Protein AF-A0A5S9MAC9-F1 (afdb_monomer_lite)

Radius of gyration: 20.01 Å; chains: 1; bounding box: 43×22×54 Å

Foldseek 3Di:
DDDDDDDQWDQDPVRAIDDPNHGPVVVCVVPNPDDDDDRCVVVVVVVVVVVVVVVVCVVPPDDDDDD

Organism: Bacillus safensis (NCBI:txid561879)

Structure (mmCIF, N/CA/C/O backbone):
data_AF-A0A5S9MAC9-F1
#
_entry.id   AF-A0A5S9MAC9-F1
#
loop_
_atom_site.group_PDB
_atom_site.id
_atom_site.type_symbol
_atom_site.label_atom_id
_atom_site.label_alt_id
_atom_site.label_comp_id
_atom_site.label_asym_id
_atom_site.label_entity_id
_atom_site.label_seq_id
_atom_site.pdbx_PDB_ins_code
_atom_site.Cartn_x
_atom_site.Cartn_y
_atom_site.Cartn_z
_atom_site.occupancy
_atom_site.B_iso_or_equiv
_atom_site.auth_seq_id
_atom_site.auth_comp_id
_atom_site.auth_asym_id
_atom_site.auth_atom_id
_atom_site.pdbx_PDB_model_num
ATOM 1 N N . MET A 1 1 ? 1.984 -16.599 12.428 1.00 41.59 1 MET A N 1
ATOM 2 C CA . MET A 1 1 ? 1.365 -16.103 11.183 1.00 41.59 1 MET A CA 1
ATOM 3 C C . MET A 1 1 ? 2.265 -15.002 10.650 1.00 41.59 1 MET A C 1
ATOM 5 O O . MET A 1 1 ? 2.319 -13.942 11.255 1.00 41.59 1 MET A O 1
ATOM 9 N N . THR A 1 2 ? 3.078 -15.295 9.639 1.00 47.91 2 THR A N 1
ATOM 10 C CA . THR A 1 2 ? 4.150 -14.392 9.189 1.00 47.91 2 THR A CA 1
ATOM 11 C C . THR A 1 2 ? 3.618 -13.491 8.081 1.00 47.91 2 THR A C 1
ATOM 13 O O . THR A 1 2 ? 3.182 -13.987 7.044 1.00 47.91 2 THR A O 1
ATOM 16 N N . LEU A 1 3 ? 3.625 -12.177 8.302 1.00 61.97 3 LEU A N 1
ATOM 17 C CA . LEU A 1 3 ? 3.273 -11.193 7.282 1.00 61.97 3 LEU A CA 1
ATOM 18 C C . LEU A 1 3 ? 4.486 -11.007 6.359 1.00 61.97 3 LEU A C 1
ATOM 20 O O . LEU A 1 3 ? 5.526 -10.515 6.792 1.00 61.97 3 LEU A O 1
ATOM 24 N N . TYR A 1 4 ? 4.383 -11.430 5.100 1.00 63.25 4 TYR A N 1
ATOM 25 C CA . TYR A 1 4 ? 5.467 -11.265 4.130 1.00 63.25 4 TYR A CA 1
ATOM 26 C C . TYR A 1 4 ? 5.337 -9.921 3.405 1.00 63.25 4 TYR A C 1
ATOM 28 O O . TYR A 1 4 ? 4.525 -9.767 2.490 1.00 63.25 4 TYR A O 1
ATOM 36 N N . LEU A 1 5 ? 6.158 -8.953 3.809 1.00 67.62 5 LEU A N 1
ATOM 37 C CA . LEU A 1 5 ? 6.265 -7.650 3.153 1.00 67.62 5 LEU A CA 1
ATOM 38 C C . LEU A 1 5 ? 7.062 -7.796 1.848 1.00 67.62 5 LEU A C 1
ATOM 40 O O . LEU A 1 5 ? 8.185 -8.295 1.852 1.00 67.62 5 LEU A O 1
ATOM 44 N N . HIS A 1 6 ? 6.481 -7.367 0.729 1.00 65.81 6 HIS A N 1
ATOM 45 C CA . HIS A 1 6 ? 7.111 -7.407 -0.592 1.00 65.81 6 HIS A CA 1
ATOM 46 C C . HIS A 1 6 ? 7.085 -6.015 -1.232 1.00 65.81 6 HIS A C 1
ATOM 48 O O . HIS A 1 6 ? 6.108 -5.286 -1.093 1.00 65.81 6 HIS A O 1
ATOM 54 N N . GLY A 1 7 ? 8.121 -5.664 -1.999 1.00 67.38 7 GLY A N 1
ATOM 55 C CA . GLY A 1 7 ? 8.141 -4.417 -2.772 1.00 67.38 7 GLY A CA 1
ATOM 56 C C . GLY A 1 7 ? 8.374 -3.175 -1.907 1.00 67.38 7 GLY A C 1
ATOM 57 O O . GLY A 1 7 ? 9.358 -3.126 -1.176 1.00 67.38 7 GLY A O 1
ATOM 58 N N . THR A 1 8 ? 7.503 -2.168 -2.033 1.00 72.31 8 THR A N 1
ATOM 59 C CA . THR A 1 8 ? 7.583 -0.891 -1.292 1.00 72.31 8 THR A CA 1
ATOM 60 C C . THR A 1 8 ? 6.837 -0.912 0.046 1.00 72.31 8 THR A C 1
ATOM 62 O O . THR A 1 8 ? 6.743 0.117 0.712 1.00 72.31 8 THR A O 1
ATOM 65 N N . CYS A 1 9 ? 6.303 -2.069 0.449 1.00 76.62 9 CYS A N 1
ATOM 66 C CA . CYS A 1 9 ? 5.559 -2.202 1.693 1.00 76.62 9 CYS A CA 1
ATOM 67 C C . CYS A 1 9 ? 6.490 -2.075 2.906 1.00 76.62 9 CYS A C 1
ATOM 69 O O . CYS A 1 9 ? 7.448 -2.840 3.043 1.00 76.62 9 CYS A O 1
ATOM 71 N N . ARG A 1 10 ? 6.183 -1.141 3.806 1.00 78.69 10 ARG A N 1
ATOM 72 C CA . ARG A 1 10 ? 6.949 -0.864 5.028 1.00 78.69 10 ARG A CA 1
ATOM 73 C C . ARG A 1 10 ? 6.000 -0.733 6.218 1.00 78.69 10 ARG A C 1
ATOM 75 O O . ARG A 1 10 ? 4.817 -0.492 6.043 1.00 78.69 10 ARG A O 1
ATOM 82 N N . GLN A 1 11 ? 6.510 -0.913 7.432 1.00 81.25 11 GLN A N 1
ATOM 83 C CA . GLN A 1 11 ? 5.791 -0.532 8.644 1.00 81.25 11 GLN A CA 1
ATOM 84 C C . GLN A 1 11 ? 6.149 0.913 9.023 1.00 81.25 11 GLN A C 1
ATOM 86 O O . GLN A 1 11 ? 7.338 1.243 9.109 1.00 81.25 11 GLN A O 1
ATOM 91 N N . ASN A 1 12 ? 5.146 1.770 9.207 1.00 81.88 12 ASN A N 1
ATOM 92 C CA . ASN A 1 12 ? 5.365 3.158 9.619 1.00 81.88 12 ASN A CA 1
ATOM 93 C C . ASN A 1 12 ? 5.695 3.262 11.123 1.00 81.88 12 ASN A C 1
ATOM 95 O O . ASN A 1 12 ? 5.686 2.268 11.850 1.00 81.88 12 ASN A O 1
ATOM 99 N N . GLU A 1 13 ? 5.990 4.473 11.602 1.00 81.75 13 GLU A N 1
ATOM 100 C CA . GLU A 1 13 ? 6.353 4.734 13.009 1.00 81.75 13 GLU A CA 1
ATOM 101 C C . GLU A 1 13 ? 5.225 4.416 14.005 1.00 81.75 13 GLU A C 1
ATOM 103 O O . GLU A 1 13 ? 5.484 4.177 15.182 1.00 81.75 13 GLU A O 1
ATOM 108 N N . LEU A 1 14 ? 3.980 4.359 13.524 1.00 80.12 14 LEU A N 1
ATOM 109 C CA . LEU A 1 14 ? 2.787 4.012 14.299 1.00 80.12 14 LEU A CA 1
ATOM 110 C C . LEU A 1 14 ? 2.510 2.499 14.309 1.00 80.12 14 LEU A C 1
ATOM 112 O O . LEU A 1 14 ? 1.575 2.041 14.958 1.00 80.12 14 LEU A O 1
ATOM 116 N N . GLY A 1 15 ? 3.319 1.704 13.603 1.00 82.06 15 GLY A N 1
ATOM 117 C CA . GLY A 1 15 ? 3.161 0.257 13.525 1.00 82.06 15 GLY A CA 1
ATOM 118 C C . GLY A 1 15 ? 2.160 -0.220 12.468 1.00 82.06 15 GLY A C 1
ATOM 119 O O . GLY A 1 15 ? 1.894 -1.421 12.403 1.00 82.06 15 GLY A O 1
ATOM 120 N N . HIS A 1 16 ? 1.629 0.669 11.629 1.00 85.44 16 HIS A N 1
ATOM 121 C CA . HIS A 1 16 ? 0.696 0.327 10.557 1.00 85.44 16 HIS A CA 1
ATOM 122 C C . HIS A 1 16 ? 1.428 -0.092 9.278 1.00 85.44 16 HIS A C 1
ATOM 124 O O . HIS A 1 16 ? 2.587 0.266 9.047 1.00 85.44 16 HIS A O 1
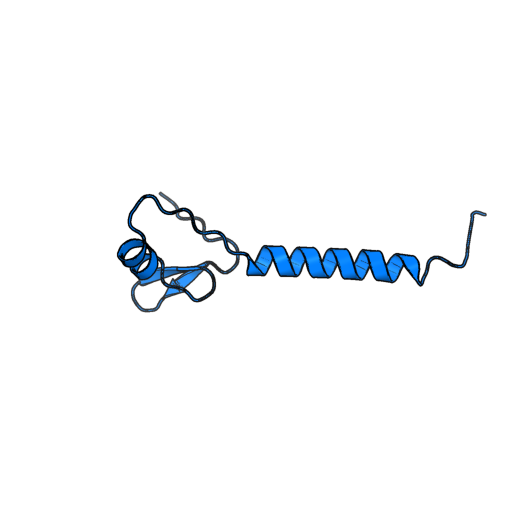ATOM 130 N N . LEU A 1 17 ? 0.731 -0.849 8.427 1.00 84.19 17 LEU A N 1
ATOM 131 C CA . LEU A 1 17 ? 1.228 -1.212 7.105 1.00 84.19 17 LEU A CA 1
ATOM 132 C C . LEU A 1 17 ? 1.129 -0.004 6.168 1.00 84.19 17 LEU A C 1
ATOM 134 O O . LEU A 1 17 ? 0.045 0.507 5.921 1.00 84.19 17 LEU A O 1
ATOM 138 N N . GLU A 1 18 ? 2.253 0.401 5.604 1.00 85.31 18 GLU A N 1
ATOM 139 C CA . GLU A 1 18 ? 2.359 1.429 4.579 1.00 85.31 18 GLU A CA 1
ATOM 140 C C . GLU A 1 18 ? 2.669 0.767 3.231 1.00 85.31 18 GLU A C 1
ATOM 142 O O . GLU A 1 18 ? 3.561 -0.079 3.135 1.00 85.31 18 GLU A O 1
ATOM 147 N N . ILE A 1 19 ? 1.933 1.140 2.183 1.00 83.75 19 ILE A N 1
ATOM 148 C CA . ILE A 1 19 ? 2.093 0.619 0.820 1.00 83.75 19 ILE A CA 1
ATOM 149 C C . ILE A 1 19 ? 2.375 1.804 -0.103 1.00 83.75 19 ILE A C 1
ATOM 151 O O . ILE A 1 19 ? 1.514 2.658 -0.304 1.00 83.75 19 ILE A O 1
ATOM 155 N N . GLY A 1 20 ? 3.586 1.879 -0.662 1.00 77.88 20 GLY A N 1
ATOM 156 C CA . GLY A 1 20 ? 3.957 2.932 -1.613 1.00 77.88 20 GLY A CA 1
ATOM 157 C C . GLY A 1 20 ? 3.874 4.364 -1.064 1.00 77.88 20 GLY A C 1
ATOM 158 O O . GLY A 1 20 ? 3.639 5.285 -1.845 1.00 77.88 20 GLY A O 1
ATOM 159 N N . GLY A 1 21 ? 4.040 4.563 0.250 1.00 79.94 21 GLY A N 1
ATOM 160 C CA . GLY A 1 21 ? 3.905 5.874 0.898 1.00 79.94 21 GLY A CA 1
ATOM 161 C C . GLY A 1 21 ? 2.524 6.166 1.494 1.00 79.94 21 GLY A C 1
ATOM 162 O O . GLY A 1 21 ? 2.314 7.265 2.000 1.00 79.94 21 GLY A O 1
ATOM 163 N N . VAL A 1 22 ? 1.570 5.231 1.405 1.00 82.12 22 VAL A N 1
ATOM 164 C CA . VAL A 1 22 ? 0.187 5.419 1.876 1.00 82.12 22 VAL A CA 1
ATOM 165 C C . VAL A 1 22 ? -0.144 4.433 2.993 1.00 82.12 22 VAL A C 1
ATOM 167 O O . VAL A 1 22 ? 0.120 3.237 2.871 1.00 82.12 22 VAL A O 1
ATOM 170 N N . ASP A 1 23 ? -0.751 4.934 4.069 1.00 87.44 23 ASP A N 1
ATOM 171 C CA . ASP A 1 23 ? -1.160 4.142 5.229 1.00 87.44 23 ASP A CA 1
ATOM 172 C C . ASP A 1 23 ? -2.373 3.243 4.923 1.00 87.44 23 ASP A C 1
ATOM 174 O O . ASP A 1 23 ? -3.404 3.693 4.412 1.00 87.44 23 ASP A O 1
ATOM 178 N N . ALA A 1 24 ? -2.262 1.953 5.244 1.00 86.31 24 ALA A N 1
ATOM 179 C CA . ALA A 1 24 ? -3.308 0.970 4.978 1.00 86.31 24 ALA A CA 1
ATOM 180 C C . ALA A 1 24 ? -4.547 1.155 5.867 1.00 86.31 24 ALA A C 1
ATOM 182 O O . ALA A 1 24 ? -5.646 0.808 5.433 1.00 86.31 24 ALA A O 1
ATOM 183 N N . VAL A 1 25 ? -4.398 1.706 7.079 1.00 87.19 25 VAL A N 1
ATOM 184 C CA . VAL A 1 25 ? -5.539 1.985 7.966 1.00 87.19 25 VAL A CA 1
ATOM 185 C C . VAL A 1 25 ? -6.335 3.159 7.412 1.00 87.19 25 VAL A C 1
ATOM 187 O O . VAL A 1 25 ? -7.544 3.033 7.242 1.00 87.19 25 VAL A O 1
ATOM 190 N N . SER A 1 26 ? -5.664 4.234 6.988 1.00 86.75 26 SER A N 1
ATOM 191 C CA . SER A 1 26 ? -6.328 5.348 6.296 1.00 86.75 26 SER A CA 1
ATOM 192 C C . SER A 1 26 ? -7.083 4.896 5.037 1.00 86.75 26 SER A C 1
ATOM 194 O O . SER A 1 26 ? -8.177 5.386 4.749 1.00 86.75 26 SER A O 1
ATOM 196 N N . LEU A 1 27 ? -6.539 3.929 4.287 1.00 86.69 27 LEU A N 1
ATOM 197 C CA . LEU A 1 27 ? -7.228 3.348 3.130 1.00 86.69 27 LEU A CA 1
ATOM 198 C C . LEU A 1 27 ? -8.480 2.557 3.535 1.00 86.69 27 LEU A C 1
ATOM 200 O O . LEU A 1 27 ? -9.516 2.689 2.883 1.00 86.69 27 LEU A O 1
ATOM 204 N N . ALA A 1 28 ? -8.409 1.770 4.609 1.00 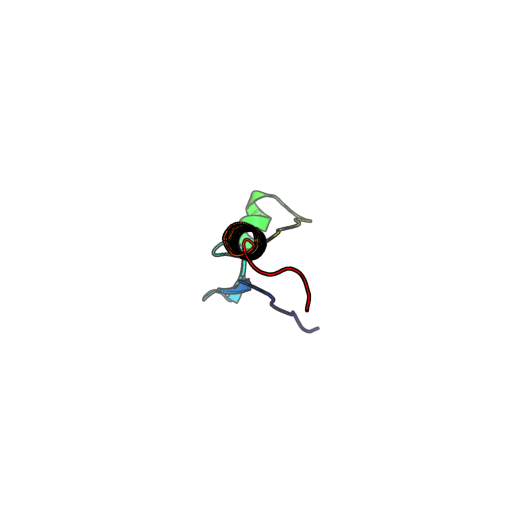88.25 28 ALA A N 1
ATOM 205 C CA . ALA A 1 28 ? -9.554 1.025 5.127 1.00 88.25 28 ALA A CA 1
ATOM 206 C C . ALA A 1 28 ? -10.659 1.952 5.662 1.00 88.25 28 ALA A C 1
ATOM 208 O O . ALA A 1 28 ? -11.837 1.683 5.439 1.00 88.25 28 ALA A O 1
ATOM 209 N N . GLU A 1 29 ? -10.294 3.058 6.314 1.00 88.50 29 GLU A N 1
ATOM 210 C CA . GLU A 1 29 ? -11.244 4.079 6.774 1.00 88.50 29 GLU A CA 1
ATOM 211 C C . GLU A 1 29 ? -11.928 4.794 5.603 1.00 88.50 29 GLU A C 1
ATOM 213 O O . GLU A 1 29 ? -13.128 5.055 5.647 1.00 88.50 29 GLU A O 1
ATOM 218 N N . THR A 1 30 ? -11.180 5.076 4.533 1.00 88.56 30 THR A N 1
ATOM 219 C CA . THR A 1 30 ? -11.696 5.814 3.371 1.00 88.56 30 THR A CA 1
ATOM 220 C C . THR A 1 30 ? -12.587 4.951 2.473 1.00 88.56 30 THR A C 1
ATOM 222 O O . THR A 1 30 ? -13.605 5.429 1.976 1.00 88.56 30 THR A O 1
ATOM 225 N N . TYR A 1 31 ? -12.204 3.693 2.229 1.00 86.44 31 TYR A N 1
ATOM 226 C CA . TYR A 1 31 ? -12.832 2.838 1.211 1.00 86.44 31 TYR A CA 1
ATOM 227 C C . TYR A 1 31 ? -13.578 1.620 1.776 1.00 86.44 31 TYR A C 1
ATOM 229 O O . TYR A 1 31 ? -14.260 0.922 1.025 1.00 86.44 31 TYR A O 1
ATOM 237 N N . GLY A 1 32 ? -13.487 1.364 3.083 1.00 86.44 32 GLY A N 1
ATOM 238 C CA . GLY A 1 32 ? -14.090 0.198 3.726 1.00 86.44 32 G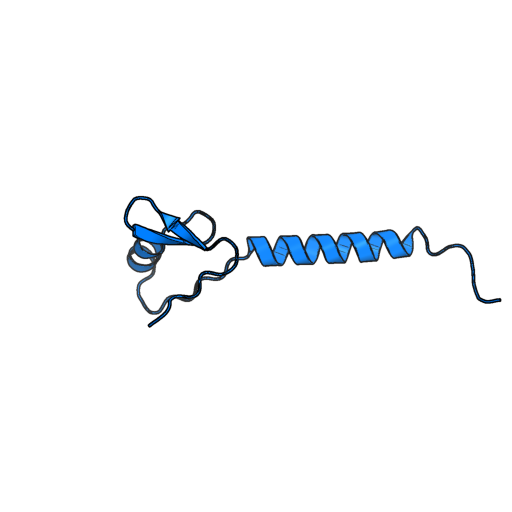LY A CA 1
ATOM 239 C C . GLY A 1 32 ? -13.328 -1.105 3.459 1.00 86.44 32 GLY A C 1
ATOM 240 O O . GLY A 1 32 ? -12.254 -1.123 2.859 1.00 86.44 32 GLY A O 1
ATOM 241 N N . THR A 1 33 ? -13.876 -2.227 3.935 1.00 86.88 33 THR A N 1
ATOM 242 C CA . THR A 1 33 ? -13.286 -3.565 3.767 1.00 86.88 33 THR A CA 1
ATOM 243 C C . THR A 1 33 ? -14.298 -4.552 3.172 1.00 86.88 33 THR A C 1
ATOM 245 O O . THR A 1 33 ? -15.492 -4.438 3.456 1.00 86.88 33 THR A O 1
ATOM 248 N N . PRO A 1 34 ? -13.857 -5.533 2.354 1.00 82.75 34 PRO A N 1
ATOM 249 C CA . PRO A 1 34 ? -12.476 -5.816 1.945 1.00 82.75 34 PRO A CA 1
ATOM 250 C C . PRO A 1 34 ? -11.968 -4.892 0.821 1.00 82.75 34 PRO A C 1
ATOM 252 O O . PRO A 1 34 ? -12.668 -4.643 -0.156 1.00 82.75 34 PRO A O 1
ATOM 255 N N . LEU A 1 35 ? -10.716 -4.438 0.943 1.00 82.31 35 LEU A N 1
ATOM 256 C CA . LEU A 1 35 ? -10.040 -3.575 -0.031 1.00 82.31 35 LEU A CA 1
ATOM 257 C C . LEU A 1 35 ? -8.819 -4.289 -0.623 1.00 82.31 35 LEU A C 1
ATOM 259 O O . LEU A 1 35 ? -7.979 -4.807 0.111 1.00 82.31 35 LEU A O 1
ATOM 263 N N . TYR A 1 36 ? -8.694 -4.269 -1.951 1.00 81.62 36 TYR A N 1
ATOM 264 C CA . TYR A 1 36 ? -7.507 -4.746 -2.661 1.00 81.62 36 TYR A CA 1
ATOM 265 C C . TYR A 1 36 ? -6.674 -3.556 -3.136 1.00 81.62 36 TYR A C 1
ATOM 267 O O . TYR A 1 36 ? -7.138 -2.749 -3.940 1.00 81.62 36 TYR A O 1
ATOM 275 N N . VAL A 1 37 ? -5.434 -3.464 -2.657 1.00 80.00 37 VAL A N 1
ATOM 276 C CA . VAL A 1 37 ? -4.503 -2.378 -2.987 1.00 80.00 37 VAL A CA 1
ATOM 277 C C . VAL A 1 37 ? -3.331 -2.951 -3.776 1.00 80.00 37 VAL A C 1
ATOM 279 O O . VAL A 1 37 ? -2.685 -3.900 -3.334 1.00 80.00 37 VAL A O 1
ATOM 282 N N . TYR A 1 38 ? -3.048 -2.371 -4.942 1.00 77.69 38 TYR A N 1
ATOM 283 C CA . TYR A 1 38 ? -1.928 -2.763 -5.798 1.00 77.69 38 TYR A CA 1
ATOM 284 C C . TYR A 1 38 ? -0.890 -1.640 -5.876 1.00 77.69 38 TYR A C 1
ATOM 286 O O . TYR A 1 38 ? -1.223 -0.507 -6.221 1.00 77.69 38 TYR A O 1
ATOM 294 N N . ASP A 1 39 ? 0.382 -1.964 -5.637 1.00 76.50 39 ASP A N 1
ATOM 295 C CA . ASP A 1 39 ? 1.496 -1.042 -5.879 1.00 76.50 39 ASP A CA 1
ATOM 296 C C . ASP A 1 39 ? 1.829 -0.981 -7.383 1.00 76.50 39 ASP A C 1
ATOM 298 O O . ASP A 1 39 ? 2.478 -1.861 -7.958 1.00 76.50 39 ASP A O 1
ATOM 302 N N . VAL A 1 40 ? 1.372 0.088 -8.039 1.00 76.62 40 VAL A N 1
ATOM 303 C CA . VAL A 1 40 ? 1.577 0.315 -9.479 1.00 76.62 40 VAL A CA 1
ATOM 304 C C . VAL A 1 40 ? 2.982 0.855 -9.786 1.00 76.62 40 VAL A C 1
ATOM 306 O O . VAL A 1 40 ? 3.436 0.775 -10.934 1.00 76.62 40 VAL A O 1
ATOM 309 N N . ALA A 1 41 ? 3.704 1.392 -8.796 1.00 72.44 41 ALA A N 1
ATOM 310 C CA . ALA A 1 41 ? 5.012 2.008 -9.015 1.00 72.44 41 ALA A CA 1
ATOM 311 C C . ALA A 1 41 ? 6.036 0.966 -9.482 1.00 72.44 41 ALA A C 1
ATOM 313 O O . ALA A 1 41 ? 6.704 1.160 -10.505 1.00 72.44 41 ALA A O 1
ATOM 314 N N . LEU A 1 42 ? 6.072 -0.189 -8.812 1.00 68.88 42 LEU A N 1
ATOM 315 C CA . LEU A 1 42 ? 6.953 -1.303 -9.166 1.00 68.88 42 LEU A CA 1
ATOM 316 C C . LEU A 1 42 ? 6.634 -1.883 -10.555 1.00 68.88 42 LEU A C 1
ATOM 318 O O . LEU A 1 42 ? 7.536 -2.203 -11.335 1.00 68.88 42 LEU A O 1
ATOM 322 N N . ILE A 1 43 ? 5.346 -1.987 -10.894 1.00 71.81 43 ILE A N 1
ATOM 323 C CA . ILE A 1 43 ? 4.886 -2.493 -12.196 1.00 71.81 43 ILE A CA 1
ATOM 324 C C . ILE A 1 43 ? 5.358 -1.559 -13.317 1.00 71.81 43 ILE A C 1
ATOM 326 O O . ILE A 1 43 ? 5.926 -2.006 -14.318 1.00 71.81 43 ILE A O 1
ATOM 330 N N . ARG A 1 44 ? 5.191 -0.245 -13.129 1.00 73.88 44 ARG A N 1
ATOM 331 C CA . ARG A 1 44 ? 5.632 0.773 -14.090 1.00 73.88 44 ARG A CA 1
ATOM 332 C C . ARG A 1 44 ? 7.146 0.806 -14.260 1.00 73.88 44 ARG A C 1
ATOM 334 O O . ARG A 1 44 ? 7.616 0.959 -15.387 1.00 73.88 44 ARG A O 1
ATOM 341 N N . GLU A 1 45 ? 7.917 0.661 -13.186 1.00 73.12 45 GLU A N 1
ATOM 342 C CA . GLU A 1 45 ? 9.380 0.635 -13.270 1.00 73.12 45 GLU A CA 1
ATOM 343 C C . GLU A 1 45 ? 9.871 -0.570 -14.089 1.00 73.12 45 GLU A C 1
ATOM 345 O O . GLU A 1 45 ? 10.692 -0.420 -15.000 1.00 73.12 45 GLU A O 1
ATOM 350 N N . ARG A 1 46 ? 9.312 -1.759 -13.830 1.00 71.62 46 ARG A N 1
ATOM 351 C CA . ARG A 1 46 ? 9.620 -2.978 -14.592 1.00 71.62 46 ARG A CA 1
ATOM 352 C C . ARG A 1 46 ? 9.240 -2.833 -16.069 1.00 71.62 46 ARG A C 1
ATOM 354 O O . ARG A 1 46 ? 10.057 -3.146 -16.936 1.00 71.62 46 ARG A O 1
ATOM 361 N N . ALA A 1 47 ? 8.063 -2.278 -16.366 1.00 73.25 47 ALA A N 1
ATOM 362 C CA . ALA A 1 47 ? 7.621 -2.016 -17.737 1.00 73.25 47 ALA A CA 1
ATOM 363 C C . ALA A 1 47 ? 8.523 -1.003 -18.469 1.00 73.25 47 ALA A C 1
ATOM 365 O O . ALA A 1 47 ? 8.851 -1.198 -19.643 1.00 73.25 47 ALA A O 1
ATOM 366 N N . LYS A 1 48 ? 8.990 0.050 -17.781 1.00 73.31 48 LYS A N 1
ATOM 367 C CA . LYS A 1 48 ? 9.955 1.017 -18.333 1.00 73.31 48 LYS A CA 1
ATOM 368 C C . LYS A 1 48 ? 11.305 0.370 -18.639 1.00 73.31 48 LYS A C 1
ATOM 370 O O . LYS A 1 48 ? 11.864 0.628 -19.704 1.00 73.31 48 LYS A O 1
ATOM 375 N N . LYS A 1 49 ? 11.830 -0.480 -17.747 1.00 70.56 49 LYS A N 1
ATOM 376 C CA . LYS A 1 49 ? 13.091 -1.211 -17.978 1.00 70.56 49 LYS A CA 1
ATOM 377 C C . LYS A 1 49 ? 12.992 -2.141 -19.187 1.00 70.56 49 LYS A C 1
ATOM 379 O O . LYS A 1 49 ? 13.895 -2.133 -20.023 1.00 70.56 49 LYS A O 1
ATOM 384 N N . LEU A 1 50 ? 11.883 -2.871 -19.318 1.00 71.06 50 LEU A N 1
ATOM 385 C CA . LEU A 1 50 ? 11.619 -3.721 -20.480 1.00 71.06 50 LEU A CA 1
ATOM 386 C C . LEU A 1 50 ? 11.500 -2.893 -21.768 1.00 71.06 50 LEU A C 1
ATOM 388 O O . LEU A 1 50 ? 12.158 -3.189 -22.758 1.00 71.06 50 LEU A O 1
ATOM 392 N N . SER A 1 51 ? 10.736 -1.801 -21.748 1.00 65.88 51 SER A N 1
ATOM 393 C CA . SER A 1 51 ? 10.576 -0.928 -22.920 1.00 65.88 51 SER A CA 1
ATOM 394 C C . SER A 1 51 ? 11.910 -0.322 -23.370 1.00 65.88 51 SER A C 1
ATOM 396 O O . SER A 1 51 ? 12.207 -0.269 -24.562 1.00 65.88 51 SER A O 1
ATOM 398 N N . LYS A 1 52 ? 12.762 0.084 -22.419 1.00 61.41 52 LYS A N 1
ATOM 399 C CA . LYS A 1 52 ? 14.090 0.644 -22.700 1.00 61.41 52 L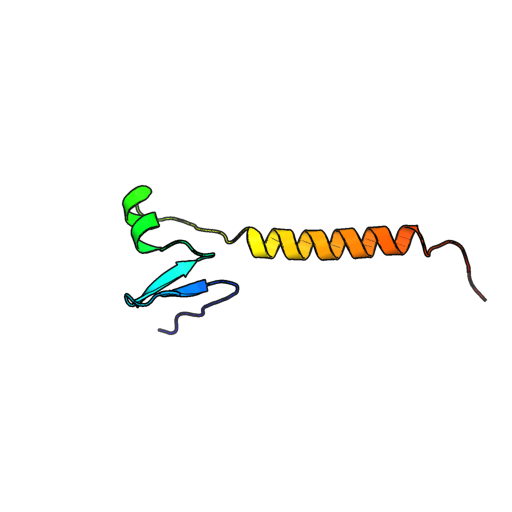YS A CA 1
ATOM 400 C C . LYS A 1 52 ? 15.047 -0.395 -23.294 1.00 61.41 52 LYS A C 1
ATOM 402 O O . LYS A 1 52 ? 15.807 -0.052 -24.198 1.00 61.41 52 LYS A O 1
ATOM 407 N N . SER A 1 53 ? 15.017 -1.645 -22.824 1.00 60.03 53 SER A N 1
ATOM 408 C CA . SER A 1 53 ? 15.856 -2.716 -23.384 1.00 60.03 53 SER A CA 1
ATOM 409 C C . SER A 1 53 ? 15.386 -3.141 -24.778 1.00 60.03 53 SER A C 1
ATOM 411 O O . SER A 1 53 ? 16.217 -3.331 -25.666 1.00 60.03 53 SER A O 1
ATOM 413 N N . VAL A 1 54 ? 14.069 -3.193 -25.001 1.00 60.84 54 VAL A N 1
ATOM 414 C CA . VAL A 1 54 ? 13.468 -3.457 -26.316 1.00 60.84 54 VAL A CA 1
ATOM 415 C C . VAL A 1 54 ? 13.830 -2.351 -27.311 1.00 60.84 54 VAL A C 1
ATOM 417 O O . VAL A 1 54 ? 14.245 -2.650 -28.430 1.00 60.84 54 VAL A O 1
ATOM 420 N N . TYR A 1 55 ? 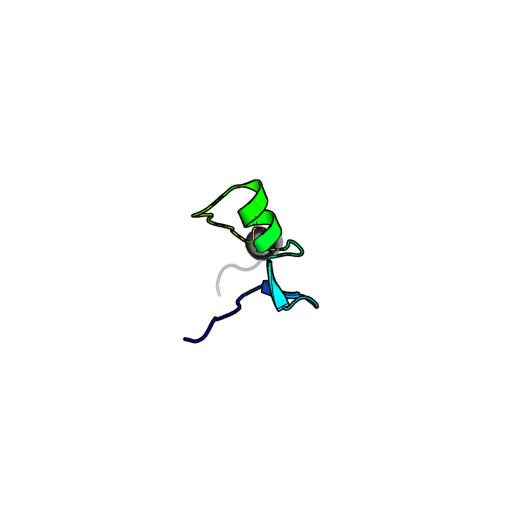13.765 -1.078 -26.904 1.00 58.03 55 TYR A N 1
ATOM 421 C CA . TYR A 1 55 ? 14.148 0.041 -27.771 1.00 58.03 55 TYR A CA 1
ATOM 422 C C . TYR A 1 55 ? 15.651 0.043 -28.088 1.00 58.03 55 TYR A C 1
ATOM 424 O O . TYR A 1 55 ? 16.044 0.254 -29.234 1.00 58.03 55 TYR A O 1
ATOM 432 N N . ARG A 1 56 ? 16.507 -0.275 -27.104 1.00 54.72 56 ARG A N 1
ATOM 433 C CA . ARG A 1 56 ? 17.965 -0.345 -27.307 1.00 54.72 56 ARG A CA 1
ATOM 434 C C . ARG A 1 56 ? 18.380 -1.471 -28.257 1.00 54.72 56 ARG A C 1
ATOM 436 O O . ARG A 1 56 ? 19.372 -1.334 -28.966 1.00 54.72 56 ARG A O 1
ATOM 443 N N . ARG A 1 57 ? 17.601 -2.554 -28.324 1.00 53.28 57 ARG A N 1
ATOM 444 C CA . ARG A 1 57 ? 17.846 -3.665 -29.252 1.00 53.28 57 ARG A CA 1
ATOM 445 C C . ARG A 1 57 ? 17.456 -3.330 -30.701 1.00 53.28 57 ARG A C 1
ATOM 447 O O . ARG A 1 57 ? 18.038 -3.905 -31.610 1.00 53.28 57 ARG A O 1
ATOM 454 N N . ARG A 1 58 ? 16.547 -2.368 -30.935 1.00 51.06 58 ARG A N 1
ATOM 455 C CA . ARG A 1 58 ? 16.199 -1.892 -32.295 1.00 51.06 58 ARG A CA 1
ATOM 456 C C . ARG A 1 58 ? 17.238 -0.944 -32.908 1.00 51.06 58 ARG A C 1
ATOM 458 O O . ARG A 1 58 ? 17.317 -0.891 -34.126 1.00 51.06 58 ARG A O 1
ATOM 465 N N . ILE A 1 59 ? 18.041 -0.242 -32.102 1.00 52.22 59 ILE A N 1
ATOM 466 C CA . ILE A 1 59 ? 19.105 0.665 -32.593 1.00 52.22 59 ILE A CA 1
ATOM 467 C C . ILE A 1 59 ? 20.494 0.015 -32.691 1.00 52.22 59 ILE A C 1
ATOM 469 O O . ILE A 1 59 ? 21.341 0.525 -33.410 1.00 52.22 59 ILE A O 1
ATOM 473 N N . ASN A 1 60 ? 20.717 -1.126 -32.029 1.00 50.72 60 ASN A N 1
ATOM 474 C CA . ASN A 1 60 ? 21.966 -1.898 -32.122 1.00 50.72 60 ASN A CA 1
ATOM 475 C C . ASN A 1 60 ? 21.823 -3.163 -32.997 1.00 50.72 60 ASN A C 1
ATOM 477 O O . ASN A 1 60 ? 22.662 -4.052 -32.934 1.00 50.72 60 ASN A O 1
ATOM 481 N N . GLY A 1 61 ? 20.737 -3.265 -33.770 1.00 48.88 61 GLY A N 1
ATOM 482 C CA . GLY A 1 61 ? 20.423 -4.395 -34.651 1.00 48.88 61 GLY A CA 1
ATOM 483 C C . GLY A 1 61 ? 20.752 -4.153 -36.126 1.00 48.88 61 GLY A C 1
ATOM 484 O O . GLY A 1 61 ? 20.108 -4.745 -36.986 1.00 48.88 61 GLY A O 1
ATOM 485 N N . ALA A 1 62 ? 21.709 -3.274 -36.427 1.00 53.22 62 ALA A N 1
ATOM 486 C CA . ALA A 1 62 ? 22.315 -3.168 -37.751 1.00 53.22 62 ALA A CA 1
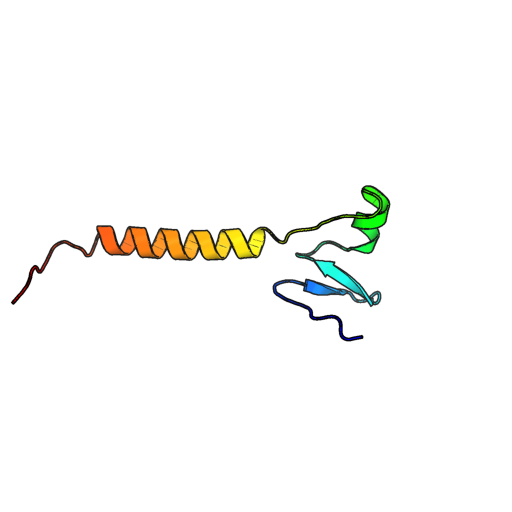ATOM 487 C C . ALA A 1 62 ? 23.770 -3.661 -37.661 1.00 53.22 62 ALA A C 1
ATOM 489 O O . ALA A 1 62 ? 24.649 -2.925 -37.222 1.00 53.22 62 ALA A O 1
ATOM 490 N N . GLY A 1 63 ? 23.985 -4.919 -38.056 1.00 51.41 63 GLY A N 1
ATOM 491 C CA . GLY A 1 63 ? 25.276 -5.620 -38.060 1.00 51.41 63 GLY A CA 1
ATOM 492 C C . GLY A 1 63 ? 25.396 -6.582 -36.873 1.00 51.41 63 GLY A C 1
ATOM 493 O O . GLY A 1 63 ? 25.394 -6.143 -35.734 1.00 51.41 63 GLY A O 1
ATOM 494 N N . SER A 1 64 ? 25.458 -7.899 -37.020 1.00 46.03 64 SER A N 1
ATOM 495 C CA . SER A 1 64 ? 25.724 -8.750 -38.175 1.00 46.03 64 SER A CA 1
ATOM 496 C C . SER A 1 64 ? 24.854 -10.006 -38.082 1.00 46.03 64 SER A C 1
ATOM 498 O O . SER A 1 64 ? 24.737 -10.656 -37.045 1.00 46.03 64 SER A O 1
ATOM 500 N N . ILE A 1 65 ? 24.216 -10.311 -39.204 1.00 51.53 65 ILE A N 1
ATOM 501 C CA . ILE A 1 65 ? 23.810 -11.660 -39.577 1.00 51.53 65 ILE A CA 1
ATOM 502 C C . ILE A 1 65 ? 25.049 -12.567 -39.575 1.00 51.53 65 ILE A C 1
ATOM 504 O O . ILE A 1 65 ? 26.091 -12.172 -40.082 1.00 51.53 65 ILE A O 1
ATOM 508 N N . CYS A 1 66 ? 24.879 -13.728 -38.950 1.00 38.81 66 CYS A N 1
ATOM 509 C CA . CYS A 1 66 ? 25.572 -15.002 -39.121 1.00 38.81 66 CYS A CA 1
ATOM 510 C C . CYS A 1 66 ? 26.874 -15.017 -39.949 1.00 38.81 66 CYS A C 1
ATOM 512 O O . CYS A 1 66 ? 26.815 -14.907 -41.171 1.00 38.81 66 CYS A O 1
ATOM 514 N N . GLU A 1 67 ? 27.987 -15.332 -39.282 1.00 35.59 67 GLU A N 1
ATOM 515 C CA . GLU A 1 67 ? 28.928 -16.387 -39.700 1.00 35.59 67 GLU A CA 1
ATOM 516 C C . GLU A 1 67 ? 29.200 -17.293 -38.494 1.00 35.59 67 GLU A C 1
ATOM 518 O O . GLU A 1 67 ? 29.304 -16.746 -37.368 1.00 35.59 67 GLU A O 1
#

Secondary structure (DSSP, 8-state):
------TT-EE-TTS-EEETTEEHHHHHHHH-SS-----HHHHHHHHHHHHHHHHHHHHS-SS----

Sequence (67 aa):
MTLYLHGTCRQNELGHLEIGGVDAVSLAETYGTPLYVYDVALIRERAKKLSKSVYRRRINGAGSICE

pLDDT: mean 71.04, std 14.17, range [35.59, 88.56]